Protein AF-A0A4Y7PGU4-F1 (afdb_monomer_lite)

Secondary structure (DSSP, 8-state):
--TTHHHHHHHHHHS---HHHHHHHHHHHTSSS-THHHHHHTTTTS--TT----SHHHHHHHHHHHHHHHHHHHHHHHHHHHTTPPPSS-TT-HHHHTGGGGGGS-TTS-HHHHHHHHHHHHHHHHHHHHHHHHHH--S-HHHHHHHHHHHHHHHHHHHHHHHHHHHHHT-

Organism: NCBI:txid50990

Foldseek 3Di:
DPPPVVVLVVCQVVPDQDLVNLVVVLVCVVPPDDSPCRLVVVPLLDQPPDDDDPDPVSVLRNLSSLLSVLSVQLSQLVVCLVVLHQRPDDLVRPSLVPLCCVQVVDPSRPQLPSLVSNLSSVLSSLSNVLSVVVVVDPDDPVVNVVSVVVSVVVNVVSVVVSVVVSVVSVD

pLDDT: mean 76.93, std 16.83, range [35.97, 96.19]

Radius of gyration: 18.15 Å; chains: 1; bounding box: 42×46×50 Å

Sequence (171 aa):
MGWSGPAAGMALINGPKNVEVVAAFVLLSLYPAPMRRVATDIDLNRATANTKPRTGQQIRENLNRTRVWINCFNLDRSTSSWHGKASTLNNADPVANTSGTWYNSSPHNVGNLDIQLVAYNAELRLMNYFSTTIRSCPNKKADIDQLATEADEKLAALGEEWKAEFQIEQI

Structure (mmCIF, N/CA/C/O backbone):
data_AF-A0A4Y7PGU4-F1
#
_entry.id   AF-A0A4Y7PGU4-F1
#
loop_
_atom_site.group_PDB
_atom_site.id
_atom_site.type_symbol
_atom_site.label_atom_id
_atom_site.label_alt_id
_atom_site.label_comp_id
_atom_site.label_asym_id
_atom_site.label_entity_id
_atom_site.label_seq_id
_atom_site.pdbx_PDB_ins_code
_atom_site.Cartn_x
_atom_site.Cartn_y
_atom_site.Cartn_z
_atom_site.occupancy
_atom_site.B_iso_or_equiv
_atom_site.auth_seq_id
_atom_site.auth_comp_id
_atom_site.auth_asym_id
_atom_site.auth_atom_id
_atom_site.pdbx_PDB_model_num
ATOM 1 N N . MET A 1 1 ? -17.021 30.085 -8.900 1.00 37.38 1 MET A N 1
ATOM 2 C CA . MET A 1 1 ? -15.602 29.835 -8.548 1.00 37.38 1 MET A CA 1
ATOM 3 C C . M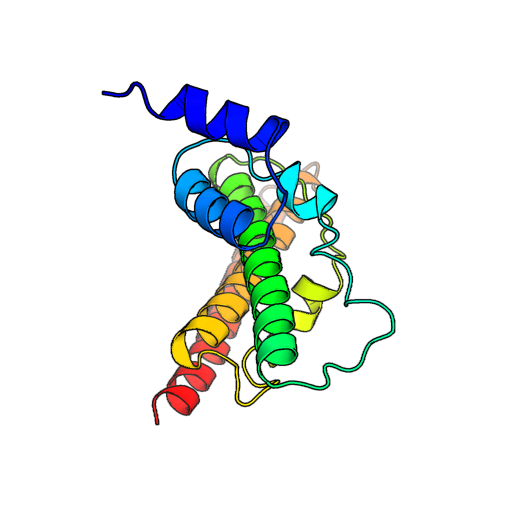ET A 1 1 ? -15.076 31.090 -7.861 1.00 37.38 1 MET A C 1
ATOM 5 O O . MET A 1 1 ? -15.209 32.143 -8.451 1.00 37.38 1 MET A O 1
ATOM 9 N N . GLY A 1 2 ? -14.561 31.137 -6.636 1.00 42.47 2 GLY A N 1
ATOM 10 C CA . GLY A 1 2 ? -14.231 30.120 -5.640 1.00 42.47 2 GLY A CA 1
ATOM 11 C C . GLY A 1 2 ? -13.445 30.819 -4.520 1.00 42.47 2 GLY A C 1
ATOM 12 O O . GLY A 1 2 ? -12.226 30.746 -4.490 1.00 42.47 2 GLY A O 1
ATOM 13 N N . TRP A 1 3 ? -14.135 31.545 -3.632 1.00 36.75 3 TRP A N 1
ATOM 14 C CA . TRP A 1 3 ? -13.528 32.261 -2.49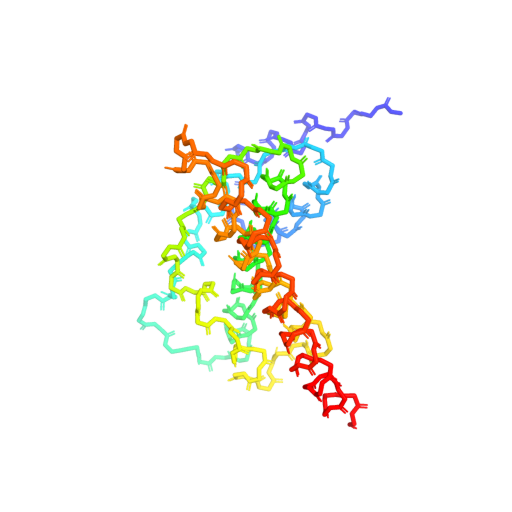1 1.00 36.75 3 TRP A CA 1
ATOM 15 C C . TRP A 1 3 ? -13.211 31.340 -1.292 1.00 36.75 3 TRP A C 1
ATOM 17 O O . TRP A 1 3 ? -12.833 31.812 -0.225 1.00 36.75 3 TRP A O 1
ATOM 27 N N . SER A 1 4 ? -13.355 30.020 -1.445 1.00 44.78 4 SER A N 1
ATOM 28 C CA . SER A 1 4 ? -13.161 29.031 -0.374 1.00 44.78 4 SER A CA 1
ATOM 29 C C . SER A 1 4 ? -11.749 28.434 -0.304 1.00 44.78 4 SER A C 1
ATOM 31 O O . SER A 1 4 ? -11.385 27.873 0.726 1.00 44.78 4 SER A O 1
ATOM 33 N N . GLY A 1 5 ? -10.930 28.574 -1.353 1.00 54.09 5 GLY A N 1
ATOM 34 C CA . GLY A 1 5 ? -9.564 28.030 -1.388 1.00 54.09 5 GLY A CA 1
ATOM 35 C C . GLY A 1 5 ? -8.597 28.680 -0.381 1.00 54.09 5 GLY A C 1
ATOM 36 O O . GLY A 1 5 ? -7.948 27.962 0.381 1.00 54.09 5 GLY A O 1
ATOM 37 N N . PRO A 1 6 ? -8.518 30.025 -0.305 1.00 52.69 6 PRO A N 1
ATOM 38 C CA . PRO A 1 6 ? -7.570 30.697 0.588 1.00 52.69 6 PRO A CA 1
ATOM 39 C C . PRO A 1 6 ? -7.933 30.563 2.074 1.00 52.69 6 PRO A C 1
ATOM 41 O O . PRO A 1 6 ? -7.049 30.451 2.920 1.00 52.69 6 PRO A O 1
ATOM 44 N N . ALA A 1 7 ? -9.231 30.540 2.396 1.00 51.75 7 ALA A N 1
ATOM 45 C CA . ALA A 1 7 ? -9.718 30.456 3.772 1.00 51.75 7 ALA A CA 1
ATOM 46 C C . ALA A 1 7 ? -9.445 29.080 4.402 1.00 51.75 7 ALA A C 1
ATOM 48 O O . ALA A 1 7 ? -8.980 29.009 5.539 1.00 51.75 7 ALA A O 1
ATOM 49 N N . ALA A 1 8 ? -9.654 27.996 3.646 1.00 52.00 8 ALA A N 1
ATOM 50 C CA . ALA A 1 8 ? -9.326 26.644 4.094 1.00 52.00 8 ALA A CA 1
ATOM 51 C C . ALA A 1 8 ? -7.808 26.458 4.279 1.00 52.00 8 ALA A C 1
ATOM 53 O O . ALA A 1 8 ? -7.377 25.884 5.277 1.00 52.00 8 ALA A O 1
ATOM 54 N N . GLY A 1 9 ? -6.991 27.012 3.373 1.00 53.75 9 GLY A N 1
ATOM 55 C CA . GLY A 1 9 ? -5.528 26.995 3.494 1.00 53.75 9 GLY A CA 1
ATOM 56 C C . GLY A 1 9 ? -5.003 27.768 4.711 1.00 53.75 9 GLY A C 1
ATOM 57 O O . GLY A 1 9 ? -4.099 27.295 5.396 1.00 53.75 9 GLY A O 1
ATOM 58 N N . MET A 1 10 ? -5.599 28.922 5.033 1.00 53.78 10 MET A N 1
ATOM 59 C CA . MET A 1 10 ? -5.236 29.722 6.214 1.00 53.78 10 MET A CA 1
ATOM 60 C C . MET A 1 10 ? -5.697 29.093 7.536 1.00 53.78 10 MET A C 1
ATOM 62 O O . MET A 1 10 ? -4.954 29.127 8.519 1.00 53.78 10 MET A O 1
ATOM 66 N N . ALA A 1 11 ? -6.877 28.465 7.563 1.00 53.75 11 ALA A N 1
ATOM 67 C CA . ALA A 1 11 ? -7.347 27.696 8.718 1.00 53.75 11 ALA A CA 1
ATOM 68 C C . ALA A 1 11 ? -6.440 26.489 9.026 1.00 53.75 11 ALA A C 1
ATOM 70 O O . ALA A 1 11 ? -6.364 26.051 10.165 1.00 53.75 11 ALA A O 1
ATOM 71 N N . LEU A 1 12 ? -5.704 25.983 8.036 1.00 52.34 12 LEU A N 1
ATOM 72 C CA . LEU A 1 12 ? -4.744 24.885 8.182 1.00 52.34 12 LEU A CA 1
ATOM 73 C C . LEU A 1 12 ? -3.394 25.308 8.768 1.00 52.34 12 LEU A C 1
ATOM 75 O O . LEU A 1 12 ? -2.739 24.514 9.440 1.00 52.34 12 LEU A O 1
ATOM 79 N N . ILE A 1 13 ? -2.967 26.547 8.512 1.00 57.25 13 ILE A N 1
ATOM 80 C CA . ILE A 1 13 ? -1.728 27.093 9.083 1.00 57.25 13 ILE A CA 1
ATOM 81 C C . ILE A 1 13 ? -1.954 27.504 10.545 1.00 57.25 13 ILE A C 1
ATOM 83 O O . ILE A 1 13 ? -1.054 27.338 11.365 1.00 57.25 13 ILE A O 1
ATOM 87 N N . ASN A 1 14 ? -3.157 27.991 10.871 1.00 58.28 14 ASN A N 1
ATOM 88 C CA . ASN A 1 14 ? -3.444 28.638 12.154 1.00 58.28 14 ASN A CA 1
ATOM 89 C C . ASN A 1 14 ? -4.484 27.914 13.032 1.00 58.28 14 ASN A C 1
ATOM 91 O O . ASN A 1 14 ? -4.735 28.355 14.151 1.00 58.28 14 ASN A O 1
ATOM 95 N N . GLY A 1 15 ? -5.121 26.847 12.544 1.00 62.81 15 GLY A N 1
ATOM 96 C CA . GLY A 1 15 ? -6.194 26.133 13.243 1.00 62.81 15 GLY A CA 1
ATOM 97 C C . GLY A 1 15 ? -5.745 24.855 13.966 1.00 62.81 15 GLY A C 1
ATOM 98 O O . GLY A 1 15 ? -4.619 24.387 13.785 1.00 62.81 15 GLY A O 1
ATOM 99 N N . PRO A 1 16 ? -6.625 24.273 14.802 1.00 57.03 16 PRO A N 1
ATOM 100 C CA . PRO A 1 16 ? -6.335 23.049 15.542 1.00 57.03 16 PRO A CA 1
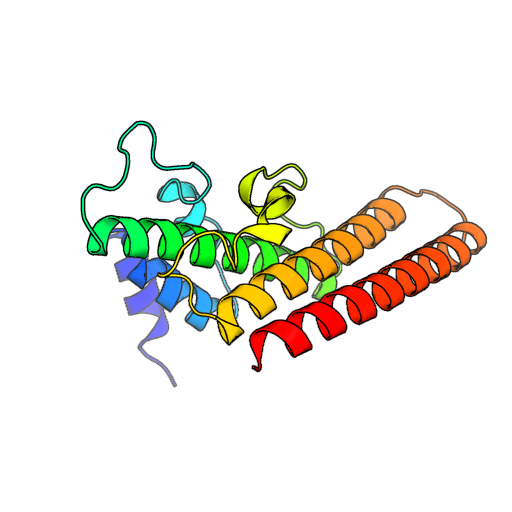ATOM 101 C C . PRO A 1 16 ? -6.120 21.860 14.593 1.00 57.03 16 PRO A C 1
ATOM 103 O O . PRO A 1 16 ? -6.942 21.574 13.720 1.00 57.03 16 PRO A O 1
ATOM 106 N N . LYS A 1 17 ? -4.988 21.168 14.760 1.00 62.09 17 LYS A N 1
ATOM 107 C CA . LYS A 1 17 ? -4.574 20.041 13.917 1.00 62.09 17 LYS A CA 1
ATOM 108 C C . LYS A 1 17 ? -5.267 18.752 14.378 1.00 62.09 17 LYS A C 1
ATOM 110 O O . LYS A 1 17 ? -4.770 18.080 15.276 1.00 62.09 17 LYS A O 1
ATOM 115 N N . ASN A 1 18 ? -6.389 18.401 13.747 1.00 70.50 18 ASN A N 1
ATOM 116 C CA . ASN A 1 18 ? -7.182 17.211 14.089 1.00 70.50 18 ASN A CA 1
ATOM 117 C C . ASN A 1 18 ? -7.270 16.214 12.919 1.00 70.50 18 ASN A C 1
ATOM 119 O O . ASN A 1 18 ? -6.997 16.559 11.766 1.00 70.50 18 ASN A O 1
ATOM 123 N N . VAL A 1 19 ? -7.678 14.972 13.204 1.00 69.06 19 VAL A N 1
ATOM 124 C CA . VAL A 1 19 ? -7.793 13.885 12.209 1.00 69.06 19 VAL A CA 1
ATOM 125 C C . VAL A 1 19 ? -8.802 14.241 11.114 1.00 69.06 19 VAL A C 1
ATOM 127 O O . VAL A 1 19 ? -8.571 13.967 9.939 1.00 69.06 19 VAL A O 1
ATOM 130 N N . GLU A 1 20 ? -9.879 14.929 11.479 1.00 71.56 20 GLU A N 1
ATOM 131 C CA . GLU A 1 20 ? -10.930 15.407 10.582 1.00 71.56 20 GLU A CA 1
ATOM 132 C C . GLU A 1 20 ? -10.398 16.440 9.586 1.00 71.56 20 GLU A C 1
ATOM 134 O O . GLU A 1 20 ? -10.804 16.440 8.426 1.00 71.56 20 GLU A O 1
ATOM 139 N N . VAL A 1 21 ? -9.443 17.281 10.006 1.00 66.25 21 VAL A N 1
ATOM 140 C CA . VAL A 1 21 ? -8.777 18.245 9.117 1.00 66.25 21 VAL A CA 1
ATOM 141 C C . VAL A 1 21 ? -7.945 17.501 8.080 1.00 66.25 21 VAL A C 1
ATOM 143 O O . VAL A 1 21 ? -7.969 17.869 6.911 1.00 66.25 21 VAL A O 1
ATOM 146 N N . VAL A 1 22 ? -7.264 16.419 8.469 1.00 64.00 22 VAL A N 1
ATOM 147 C CA . VAL A 1 22 ? -6.496 15.593 7.526 1.00 64.00 22 VAL A CA 1
ATOM 148 C C . VAL A 1 22 ? -7.416 14.807 6.599 1.00 64.00 22 VAL A C 1
ATOM 150 O O . VAL A 1 22 ? -7.148 14.760 5.407 1.00 64.00 22 VAL A O 1
ATOM 153 N N . ALA A 1 23 ? -8.523 14.249 7.090 1.00 66.50 23 ALA A N 1
ATOM 154 C CA . ALA A 1 23 ? -9.503 13.558 6.251 1.00 66.50 23 ALA A CA 1
ATOM 155 C C . ALA A 1 23 ? -10.157 14.507 5.229 1.00 66.50 23 ALA A C 1
ATOM 157 O O . ALA A 1 23 ? -10.212 14.196 4.039 1.00 66.50 23 ALA A O 1
ATOM 158 N N . ALA A 1 24 ? -10.574 15.703 5.664 1.00 66.25 24 ALA A N 1
ATOM 159 C CA . ALA A 1 24 ? -11.066 16.756 4.775 1.00 66.25 24 ALA A CA 1
ATOM 160 C C . ALA A 1 24 ? -9.994 17.194 3.767 1.00 66.25 24 ALA A C 1
ATOM 162 O O . ALA A 1 24 ? -10.299 17.480 2.612 1.00 66.25 24 ALA A O 1
ATOM 163 N N . PHE A 1 25 ? -8.729 17.195 4.183 1.00 63.03 25 PHE A N 1
ATOM 164 C CA . PHE A 1 25 ? -7.602 17.497 3.319 1.00 63.03 25 PHE A CA 1
ATOM 165 C C . PHE A 1 25 ? -7.300 16.378 2.314 1.00 63.03 25 PHE A C 1
ATOM 167 O O . PHE A 1 25 ? -6.987 16.678 1.170 1.00 63.03 25 PHE A O 1
ATOM 174 N N . VAL A 1 26 ? -7.426 15.103 2.690 1.00 62.25 26 VAL A N 1
ATOM 175 C CA . VAL A 1 26 ? -7.316 13.962 1.767 1.00 62.25 26 VAL A CA 1
ATOM 176 C C . VAL A 1 26 ? -8.387 14.079 0.681 1.00 62.25 26 VAL A C 1
ATOM 178 O O . VAL A 1 26 ? -8.063 14.010 -0.505 1.00 62.25 26 VAL A O 1
ATOM 181 N N . LEU A 1 27 ? -9.630 14.383 1.071 1.00 61.06 27 LEU A N 1
ATOM 182 C CA . LEU A 1 27 ? -10.724 14.672 0.138 1.00 61.06 27 LEU A CA 1
ATOM 183 C C . LEU A 1 27 ? -10.422 15.883 -0.756 1.00 61.06 27 LEU A C 1
ATOM 185 O O . LEU A 1 27 ? -10.695 15.843 -1.953 1.00 61.06 27 LEU A O 1
ATOM 189 N N . LEU A 1 28 ? -9.826 16.942 -0.200 1.00 53.22 28 LEU A N 1
ATOM 190 C CA . LEU A 1 28 ? -9.408 18.113 -0.970 1.00 53.22 28 LEU A CA 1
ATOM 191 C C . LEU A 1 28 ? -8.234 17.796 -1.900 1.00 53.22 28 LEU A C 1
ATOM 193 O O . LEU A 1 28 ? -8.185 18.367 -2.973 1.00 53.22 28 LEU A O 1
ATOM 197 N N . SER A 1 29 ? -7.334 16.883 -1.524 1.00 51.31 29 SER A N 1
ATOM 198 C CA . SER A 1 29 ? -6.125 16.508 -2.269 1.00 51.31 29 SER A CA 1
ATOM 199 C C . SER A 1 29 ? -6.368 15.572 -3.458 1.00 51.31 29 SER A C 1
ATOM 201 O O . SER A 1 29 ? -5.476 15.401 -4.289 1.00 51.31 29 SER A O 1
ATOM 203 N N . LEU A 1 30 ? -7.592 15.043 -3.591 1.00 53.97 30 LEU A N 1
ATOM 204 C CA . LEU A 1 30 ? -8.124 14.578 -4.879 1.00 53.97 30 LEU A CA 1
ATOM 205 C C . LEU A 1 30 ? -8.200 15.738 -5.903 1.00 53.97 30 LEU A C 1
ATOM 207 O O . LEU A 1 30 ? -8.258 15.494 -7.105 1.00 53.97 30 LEU A O 1
ATOM 211 N N . TYR A 1 31 ? -8.122 16.991 -5.430 1.00 38.75 31 TYR A N 1
ATOM 212 C CA . TYR A 1 31 ? -7.815 18.209 -6.183 1.00 38.75 31 TYR A CA 1
ATOM 213 C C . TYR A 1 31 ? -6.423 18.754 -5.754 1.00 38.75 31 TYR A C 1
ATOM 215 O O . TYR A 1 31 ? -6.014 18.625 -4.605 1.00 38.75 31 TYR A O 1
ATOM 223 N N . PRO A 1 32 ? -5.599 19.314 -6.650 1.00 35.97 32 PRO A N 1
ATOM 224 C CA . PRO A 1 32 ? -4.146 19.356 -6.439 1.00 35.97 32 PRO A CA 1
ATOM 225 C C . PRO A 1 32 ? -3.652 20.279 -5.289 1.00 35.97 32 PRO A C 1
ATOM 227 O O . PRO A 1 32 ? -3.943 21.472 -5.285 1.00 35.97 32 PRO A O 1
ATOM 230 N N . ALA A 1 33 ? -2.770 19.707 -4.434 1.00 51.75 33 ALA A N 1
ATOM 231 C CA . ALA A 1 33 ? -1.840 20.269 -3.410 1.00 51.75 33 ALA A CA 1
ATOM 232 C C . ALA A 1 33 ? -2.348 20.550 -1.966 1.00 51.75 33 ALA A C 1
ATOM 234 O O . ALA A 1 33 ? -3.482 20.981 -1.796 1.00 51.75 33 ALA A O 1
ATOM 235 N N . PRO A 1 34 ? -1.486 20.503 -0.905 1.00 49.31 34 PRO A N 1
ATOM 236 C CA . PRO A 1 34 ? -0.378 19.597 -0.538 1.00 49.31 34 PRO A CA 1
ATOM 237 C C . PRO A 1 34 ? -0.577 18.851 0.834 1.00 49.31 34 PRO A C 1
ATOM 239 O O . PRO A 1 34 ? -0.478 19.466 1.894 1.00 49.31 34 PRO A O 1
ATOM 242 N N . MET A 1 35 ? -0.734 17.510 0.863 1.00 52.84 35 MET A N 1
ATOM 243 C CA . MET A 1 35 ? -0.914 16.693 2.110 1.00 52.84 35 MET A CA 1
ATOM 244 C C . MET A 1 35 ? 0.302 16.649 3.034 1.00 52.84 35 MET A C 1
ATOM 246 O O . MET A 1 35 ? 0.195 16.302 4.211 1.00 52.84 35 MET A O 1
ATOM 250 N N . ARG A 1 36 ? 1.480 16.942 2.481 1.00 53.16 36 ARG A N 1
ATOM 251 C CA . ARG A 1 36 ? 2.770 16.510 3.023 1.00 53.16 36 ARG A CA 1
ATOM 252 C C . ARG A 1 36 ? 3.028 16.960 4.458 1.00 53.16 36 ARG A C 1
ATOM 254 O O . ARG A 1 36 ? 3.589 16.201 5.230 1.00 53.16 36 ARG A O 1
ATOM 261 N N . ARG A 1 37 ? 2.662 18.198 4.799 1.00 52.41 37 ARG A N 1
ATOM 262 C CA . ARG A 1 37 ? 3.003 18.789 6.104 1.00 52.41 37 ARG A CA 1
ATOM 263 C C . ARG A 1 37 ? 2.078 18.311 7.210 1.00 52.41 37 ARG A C 1
ATOM 265 O O . ARG A 1 37 ? 2.528 18.120 8.325 1.00 52.41 37 ARG A O 1
ATOM 272 N N . VAL A 1 38 ? 0.803 18.094 6.906 1.00 53.62 38 VAL A N 1
ATOM 273 C CA . VAL A 1 38 ? -0.196 17.871 7.951 1.00 53.62 38 VAL A CA 1
ATOM 274 C C . VAL A 1 38 ? -0.033 16.483 8.555 1.00 53.62 38 VAL A C 1
ATOM 276 O O . VAL A 1 38 ? 0.030 16.375 9.769 1.00 53.62 38 VAL A O 1
ATOM 279 N N . ALA A 1 39 ? 0.123 15.438 7.733 1.00 54.34 39 ALA A N 1
ATOM 280 C CA . ALA A 1 39 ? 0.176 14.057 8.217 1.00 54.34 39 ALA A CA 1
ATOM 281 C C . ALA A 1 39 ? 1.417 13.742 9.074 1.00 54.34 39 ALA A C 1
ATOM 283 O O . ALA A 1 39 ? 1.306 13.036 10.077 1.00 54.34 39 ALA A O 1
ATOM 284 N N . THR A 1 40 ? 2.584 14.287 8.712 1.00 54.88 40 THR A N 1
ATOM 285 C CA . THR A 1 40 ? 3.810 14.161 9.517 1.00 54.88 40 THR A CA 1
ATOM 286 C C . THR A 1 40 ? 3.786 15.049 10.757 1.00 54.88 40 THR A C 1
ATOM 288 O O . THR A 1 40 ? 4.316 14.647 11.783 1.00 54.88 40 THR A O 1
ATOM 291 N N . ASP A 1 41 ? 3.147 16.224 10.694 1.00 50.94 41 ASP A N 1
ATOM 292 C CA . ASP A 1 41 ? 3.047 17.151 11.832 1.00 50.94 41 ASP A CA 1
ATOM 293 C C . ASP A 1 41 ? 2.147 16.633 12.969 1.00 50.94 41 ASP A C 1
ATOM 295 O O . ASP A 1 41 ? 2.205 17.181 14.068 1.00 50.94 41 ASP A O 1
ATOM 299 N N . ILE A 1 42 ? 1.294 15.629 12.719 1.00 56.62 42 ILE A N 1
ATOM 300 C CA . ILE A 1 42 ? 0.394 15.040 13.729 1.00 56.62 42 ILE A CA 1
ATOM 301 C C . ILE A 1 42 ? 0.761 13.600 14.129 1.00 56.62 42 ILE A C 1
ATOM 303 O O . ILE A 1 42 ? -0.079 12.878 14.679 1.00 56.62 42 ILE A O 1
ATOM 307 N N . ASP A 1 43 ? 1.999 13.174 13.847 1.00 60.12 43 ASP A N 1
ATOM 308 C CA . ASP A 1 43 ? 2.543 11.852 14.205 1.00 60.12 43 ASP A CA 1
ATOM 309 C C . ASP A 1 43 ? 1.622 10.680 13.797 1.00 60.12 43 ASP A C 1
ATOM 311 O O . ASP A 1 43 ? 1.493 9.680 14.509 1.00 60.12 43 ASP A O 1
ATOM 315 N N . LEU A 1 44 ? 0.922 10.780 12.657 1.00 58.38 44 LEU A N 1
ATOM 316 C CA . LEU A 1 44 ? 0.065 9.685 12.165 1.00 58.38 44 LEU A CA 1
ATOM 317 C C . LEU A 1 44 ? 0.864 8.416 11.832 1.00 58.38 44 LEU A C 1
ATOM 319 O O . LEU A 1 44 ? 0.307 7.323 11.826 1.00 58.38 44 LEU A O 1
ATOM 323 N N . ASN A 1 45 ? 2.164 8.564 11.587 1.00 54.31 45 ASN A N 1
ATOM 324 C CA . ASN A 1 45 ? 3.106 7.486 11.297 1.00 54.31 45 ASN A CA 1
ATOM 325 C C . ASN A 1 45 ? 3.603 6.734 12.545 1.00 54.31 45 ASN A C 1
ATOM 327 O O . ASN A 1 45 ? 4.340 5.757 12.414 1.00 54.31 45 ASN A O 1
ATOM 331 N N . ARG A 1 46 ? 3.244 7.173 13.759 1.00 58.06 46 ARG A N 1
ATOM 332 C CA . ARG A 1 46 ? 3.572 6.469 15.004 1.00 58.06 46 ARG A CA 1
ATOM 333 C C . ARG A 1 46 ? 2.319 5.822 15.580 1.00 58.06 46 ARG A C 1
ATOM 335 O O . ARG A 1 46 ? 1.297 6.480 15.771 1.00 58.06 46 ARG A O 1
ATOM 342 N N . ALA A 1 47 ? 2.428 4.542 15.941 1.00 54.12 47 ALA A N 1
ATOM 343 C CA . ALA A 1 47 ? 1.493 3.943 16.887 1.00 54.12 47 ALA A CA 1
ATOM 344 C C . ALA A 1 47 ? 1.488 4.812 18.153 1.00 54.12 47 ALA A C 1
ATOM 346 O O . ALA A 1 47 ? 2.562 5.152 18.656 1.00 54.12 47 ALA A O 1
ATOM 347 N N . THR A 1 48 ? 0.308 5.209 18.641 1.00 54.62 48 THR A N 1
ATOM 348 C CA . THR A 1 48 ? 0.166 5.997 19.875 1.00 54.62 48 THR A CA 1
ATOM 349 C C . THR A 1 48 ? 0.964 5.327 20.983 1.00 54.62 48 THR A C 1
ATOM 351 O O . THR A 1 48 ? 0.610 4.243 21.452 1.00 54.62 48 THR A O 1
ATOM 354 N N . ALA A 1 49 ? 2.081 5.949 21.357 1.00 47.06 49 ALA A N 1
ATOM 355 C CA . ALA A 1 49 ? 2.982 5.406 22.349 1.00 47.06 49 ALA A CA 1
ATOM 356 C C . ALA A 1 49 ? 2.227 5.271 23.683 1.00 47.06 49 ALA A C 1
ATOM 358 O O . ALA A 1 49 ? 1.734 6.244 24.248 1.00 47.06 49 ALA A O 1
ATOM 359 N N . ASN A 1 50 ? 2.169 4.040 24.190 1.00 46.66 50 ASN A N 1
ATOM 360 C CA . ASN A 1 50 ? 1.947 3.701 25.599 1.00 46.66 50 ASN A CA 1
ATOM 361 C C . ASN A 1 50 ? 0.534 3.804 26.193 1.00 46.66 50 ASN A C 1
ATOM 363 O O . ASN A 1 50 ? 0.385 3.613 27.399 1.00 46.66 50 ASN A O 1
ATOM 367 N N . THR A 1 51 ? -0.525 3.994 25.407 1.00 53.88 51 THR A N 1
ATOM 368 C CA . THR A 1 51 ? -1.899 3.853 25.925 1.00 53.88 51 THR A CA 1
ATOM 369 C C . THR A 1 51 ? -2.658 2.785 25.154 1.00 53.88 51 THR A C 1
ATOM 371 O O . THR A 1 51 ? -3.111 3.008 24.036 1.00 53.88 51 THR A O 1
ATOM 374 N N . LYS A 1 52 ? -2.816 1.599 25.763 1.00 60.12 52 LYS A N 1
ATOM 375 C CA . LYS A 1 52 ? -3.813 0.632 25.285 1.00 60.12 52 LYS A CA 1
ATOM 376 C C . LYS A 1 52 ? -5.169 1.349 25.281 1.00 60.12 52 LYS A C 1
ATOM 378 O O . LYS A 1 52 ? -5.539 1.868 26.339 1.00 60.12 52 LYS A O 1
ATOM 383 N N . PRO A 1 53 ? -5.872 1.427 24.140 1.00 61.91 53 PRO A N 1
ATOM 384 C CA . PRO A 1 53 ? -7.153 2.111 24.075 1.00 61.91 53 PRO A CA 1
ATOM 385 C C . PRO A 1 53 ? -8.120 1.441 25.057 1.00 61.91 53 PRO A C 1
ATOM 387 O O . PRO A 1 53 ? -8.292 0.224 25.046 1.00 61.91 53 PRO A O 1
ATOM 390 N N . ARG A 1 54 ? -8.675 2.237 25.973 1.00 68.81 54 ARG A N 1
ATOM 391 C CA . ARG A 1 54 ? -9.523 1.778 27.084 1.00 68.81 54 ARG A CA 1
ATOM 392 C C . ARG A 1 54 ? -11.007 1.877 26.749 1.00 68.81 54 ARG A C 1
ATOM 394 O O . ARG A 1 54 ? -11.816 1.225 27.398 1.00 68.81 54 ARG A O 1
ATOM 401 N N . THR A 1 55 ? -11.365 2.685 25.752 1.00 81.19 55 THR A N 1
ATOM 402 C CA . THR A 1 55 ? -12.748 2.898 25.314 1.00 81.19 55 THR A CA 1
ATOM 403 C C . THR A 1 55 ? -12.922 2.571 23.834 1.00 81.19 55 THR A C 1
ATOM 405 O O . THR A 1 55 ? -11.993 2.719 23.038 1.00 81.19 55 THR A O 1
ATOM 408 N N . GLY A 1 56 ? -14.139 2.183 23.436 1.00 81.44 56 GLY A N 1
ATOM 409 C CA . GLY A 1 56 ? -14.465 1.942 22.024 1.00 81.44 56 GLY A CA 1
ATOM 410 C C . GLY A 1 56 ? -14.197 3.160 21.129 1.00 81.44 56 GLY A C 1
ATOM 411 O O . GLY A 1 56 ? -13.789 3.006 19.982 1.00 81.44 56 GLY A O 1
ATOM 412 N N . GLN A 1 57 ? -14.342 4.377 21.666 1.00 80.94 57 GLN A N 1
ATOM 413 C CA . GLN A 1 57 ? -14.003 5.614 20.960 1.00 80.94 57 GLN A CA 1
ATOM 414 C C . GLN A 1 57 ? -12.498 5.725 20.678 1.00 80.94 57 GLN A C 1
ATOM 416 O O . GLN A 1 57 ? -12.123 6.018 19.549 1.00 80.94 57 GLN A O 1
ATOM 421 N N . GLN A 1 58 ? -11.641 5.415 21.656 1.00 81.81 58 GLN A N 1
ATOM 422 C CA . GLN A 1 58 ? -10.184 5.421 21.470 1.00 81.81 58 GLN A CA 1
ATOM 423 C C . GLN A 1 58 ? -9.726 4.356 20.465 1.00 81.81 58 GLN A C 1
ATOM 425 O O . GLN A 1 58 ? -8.797 4.591 19.696 1.00 81.81 58 GLN A O 1
ATOM 430 N N . ILE A 1 59 ? -10.389 3.192 20.433 1.00 83.25 59 ILE A N 1
ATOM 431 C CA . ILE A 1 59 ? -10.103 2.165 19.419 1.00 83.25 59 ILE A CA 1
ATOM 432 C C . ILE A 1 59 ? -10.440 2.703 18.024 1.00 83.25 59 ILE A C 1
ATOM 434 O O . ILE A 1 59 ? -9.605 2.638 17.124 1.00 83.25 59 ILE A O 1
ATOM 438 N N . ARG A 1 60 ? -11.636 3.279 17.846 1.00 85.12 60 ARG A N 1
ATOM 439 C CA . ARG A 1 60 ? -12.059 3.868 16.564 1.00 85.12 60 ARG A CA 1
ATOM 440 C C . ARG A 1 60 ? -11.140 5.001 16.119 1.00 85.12 60 ARG A C 1
ATOM 442 O O . ARG A 1 60 ? -10.805 5.070 14.942 1.00 85.12 60 ARG A O 1
ATOM 449 N N . GLU A 1 61 ? -10.715 5.853 17.045 1.00 84.44 61 GLU A N 1
ATOM 450 C CA . GLU A 1 61 ? -9.776 6.940 16.771 1.00 84.44 61 GLU A CA 1
ATOM 451 C C . GLU A 1 61 ? -8.424 6.406 16.283 1.00 84.44 61 GLU A C 1
ATOM 453 O O . GLU A 1 61 ? -7.939 6.841 15.240 1.00 84.44 61 GLU A O 1
ATOM 458 N N . ASN A 1 62 ? -7.858 5.400 16.956 1.00 84.88 62 ASN A N 1
ATOM 459 C CA . ASN A 1 62 ? -6.610 4.767 16.525 1.00 84.88 62 ASN A CA 1
ATOM 460 C C . ASN A 1 62 ? -6.732 4.124 15.138 1.00 84.88 62 ASN A C 1
ATOM 462 O O . ASN A 1 62 ? -5.851 4.307 14.300 1.00 84.88 62 ASN A O 1
ATOM 466 N N . LEU A 1 63 ? -7.838 3.428 14.861 1.00 88.62 63 LEU A N 1
ATOM 467 C CA . LEU A 1 63 ? -8.090 2.871 13.531 1.00 88.62 63 LEU A CA 1
ATOM 468 C C . LEU A 1 63 ? -8.225 3.976 12.475 1.00 88.62 63 LEU A C 1
ATOM 470 O O . LEU A 1 63 ? -7.657 3.860 11.393 1.00 88.62 63 LEU A O 1
ATOM 474 N N . ASN A 1 64 ? -8.916 5.077 12.786 1.00 88.06 64 ASN A N 1
ATOM 475 C CA . ASN A 1 64 ? -9.034 6.225 11.883 1.00 88.06 64 ASN A CA 1
ATOM 476 C C . ASN A 1 64 ? -7.671 6.862 11.592 1.00 88.06 64 ASN A C 1
ATOM 478 O O . ASN A 1 64 ? -7.405 7.217 10.445 1.00 88.06 64 ASN A O 1
ATOM 482 N N . ARG A 1 65 ? -6.781 6.954 12.588 1.00 85.62 65 ARG A N 1
ATOM 483 C CA . ARG A 1 65 ? -5.400 7.413 12.379 1.00 85.62 65 ARG A CA 1
ATOM 484 C C . ARG A 1 65 ? -4.669 6.517 11.378 1.00 85.62 65 ARG A C 1
ATOM 486 O O . ARG A 1 65 ? -4.097 7.030 10.417 1.00 85.62 65 ARG A O 1
ATOM 493 N N . THR A 1 66 ? -4.747 5.196 11.543 1.00 88.56 66 THR A N 1
ATOM 494 C CA . THR A 1 66 ? -4.138 4.253 10.593 1.00 88.56 66 THR A CA 1
ATOM 495 C C . THR A 1 66 ? -4.749 4.369 9.194 1.00 88.56 66 THR A C 1
ATOM 497 O O . THR A 1 66 ? -3.996 4.441 8.224 1.00 88.56 66 THR A O 1
ATOM 500 N N . ARG A 1 67 ? -6.081 4.490 9.066 1.00 90.19 67 ARG A N 1
ATOM 501 C CA . ARG A 1 67 ? -6.743 4.718 7.763 1.00 90.19 67 ARG A CA 1
ATOM 502 C C . ARG A 1 67 ? -6.197 5.940 7.056 1.00 90.19 67 ARG A C 1
ATOM 504 O O . ARG A 1 67 ? -5.855 5.870 5.878 1.00 90.19 67 ARG A O 1
ATOM 511 N N . VAL A 1 68 ? -6.149 7.068 7.759 1.00 87.25 68 VAL A N 1
ATOM 512 C CA . VAL A 1 68 ? -5.684 8.331 7.185 1.00 87.25 68 VAL A CA 1
ATOM 513 C C . VAL A 1 68 ? -4.222 8.206 6.764 1.00 87.25 68 VAL A C 1
ATOM 515 O O . VAL A 1 68 ? -3.874 8.629 5.665 1.00 87.25 68 VAL A O 1
ATOM 518 N N . TRP A 1 69 ? -3.384 7.560 7.579 1.00 87.69 69 TRP A N 1
ATOM 519 C CA . TRP A 1 69 ? -1.986 7.322 7.230 1.00 87.69 69 TRP A CA 1
ATOM 520 C C . TRP A 1 69 ? -1.825 6.492 5.949 1.00 87.69 69 TRP A C 1
ATOM 522 O O . TRP A 1 69 ? -1.116 6.918 5.036 1.00 87.69 69 TRP A O 1
ATOM 532 N N . ILE A 1 70 ? -2.521 5.353 5.841 1.00 90.25 70 ILE A N 1
ATOM 533 C CA . ILE A 1 70 ? -2.462 4.498 4.644 1.00 90.25 70 ILE A CA 1
ATOM 534 C C . ILE A 1 70 ? -2.985 5.259 3.417 1.00 90.25 70 ILE A C 1
ATOM 536 O O . ILE A 1 70 ? -2.374 5.192 2.354 1.00 90.25 70 ILE A O 1
ATOM 540 N N . ASN A 1 71 ? -4.048 6.058 3.557 1.00 90.12 71 ASN A N 1
ATOM 541 C CA . ASN A 1 71 ? -4.542 6.909 2.469 1.00 90.12 71 ASN A CA 1
ATOM 542 C C . ASN A 1 71 ? -3.493 7.926 2.003 1.00 90.12 71 ASN A C 1
ATOM 544 O O . ASN A 1 71 ? -3.258 8.049 0.804 1.00 90.12 71 ASN A O 1
ATOM 548 N N . CYS A 1 72 ? -2.822 8.626 2.922 1.00 87.19 72 CYS A N 1
ATOM 549 C CA . CYS A 1 72 ? -1.741 9.546 2.564 1.00 87.19 72 CYS A CA 1
ATOM 550 C C . CYS A 1 72 ? -0.586 8.819 1.860 1.00 87.19 72 CYS A C 1
ATOM 552 O O . CYS A 1 72 ? -0.052 9.316 0.867 1.00 87.19 72 CYS A O 1
ATOM 554 N N . PHE A 1 73 ? -0.225 7.631 2.346 1.00 89.69 73 PHE A N 1
ATOM 555 C CA . PHE A 1 73 ? 0.812 6.792 1.753 1.00 89.69 73 PHE A CA 1
ATOM 556 C C . PHE A 1 73 ? 0.463 6.332 0.331 1.00 89.69 73 PHE A C 1
ATOM 558 O O . PHE A 1 73 ? 1.322 6.357 -0.558 1.00 89.69 73 PHE A O 1
ATOM 565 N N . ASN A 1 74 ? -0.795 5.949 0.113 1.00 92.50 74 ASN A N 1
ATOM 566 C CA . ASN A 1 74 ? -1.327 5.548 -1.186 1.00 92.50 74 ASN A CA 1
ATOM 567 C C . ASN A 1 74 ? -1.408 6.741 -2.142 1.00 92.50 74 ASN A C 1
ATOM 569 O O . ASN A 1 74 ? -1.053 6.644 -3.319 1.00 92.50 74 ASN A O 1
ATOM 573 N N . LEU A 1 75 ? -1.833 7.900 -1.646 1.00 89.44 75 LEU A N 1
ATOM 574 C CA . LEU A 1 75 ? -1.978 9.087 -2.474 1.00 89.44 75 LEU A CA 1
ATOM 575 C C . LEU A 1 75 ? -0.624 9.647 -2.928 1.00 89.44 75 LEU A C 1
ATOM 577 O O . LEU A 1 75 ? -0.490 10.039 -4.085 1.00 89.44 75 LEU A O 1
ATOM 581 N N . ASP A 1 76 ? 0.407 9.604 -2.079 1.00 87.88 76 ASP A N 1
ATOM 582 C CA . ASP A 1 76 ? 1.784 9.928 -2.481 1.00 87.88 76 ASP A CA 1
ATOM 583 C C . ASP A 1 76 ? 2.261 9.031 -3.637 1.00 87.88 76 ASP A C 1
ATOM 585 O O . ASP A 1 76 ? 2.759 9.541 -4.637 1.00 87.88 76 ASP A O 1
ATOM 589 N N . ARG A 1 77 ? 2.035 7.712 -3.550 1.00 90.75 77 ARG A N 1
ATOM 590 C CA . ARG A 1 77 ? 2.481 6.731 -4.562 1.00 90.75 77 ARG A CA 1
ATOM 591 C C . ARG A 1 77 ? 1.707 6.776 -5.865 1.00 90.75 77 ARG A C 1
ATOM 593 O O . ARG A 1 77 ? 2.301 6.681 -6.936 1.00 90.75 77 ARG A O 1
ATOM 600 N N . SER A 1 78 ? 0.392 6.909 -5.793 1.00 89.81 78 SER A N 1
ATOM 601 C CA . SER A 1 78 ? -0.439 7.040 -6.992 1.00 89.81 78 SER A CA 1
ATOM 602 C C . SER A 1 78 ? -0.122 8.341 -7.728 1.00 89.81 78 SER A C 1
ATOM 604 O O . SER A 1 78 ? 0.103 8.329 -8.937 1.00 89.81 78 SER A O 1
ATOM 606 N N . THR A 1 79 ? 0.024 9.448 -6.994 1.00 86.88 79 THR A N 1
ATOM 607 C CA . THR A 1 79 ? 0.413 10.742 -7.569 1.00 86.88 79 THR A CA 1
ATOM 608 C C . THR A 1 79 ? 1.827 10.702 -8.143 1.00 86.88 79 THR A C 1
ATOM 610 O O . THR A 1 79 ? 2.058 11.235 -9.229 1.00 86.88 79 THR A O 1
ATOM 613 N N . SER A 1 80 ? 2.785 10.089 -7.442 1.00 85.50 80 SER A N 1
ATOM 614 C CA . SER A 1 80 ? 4.171 9.988 -7.908 1.00 85.50 80 SER A CA 1
ATOM 615 C C . SER A 1 80 ? 4.271 9.127 -9.169 1.00 85.50 80 SER A C 1
ATOM 617 O O . SER A 1 80 ? 4.921 9.538 -10.131 1.00 85.50 80 SER A O 1
ATOM 619 N N . SER A 1 81 ? 3.548 8.004 -9.212 1.00 86.25 81 SER A N 1
ATOM 620 C CA . SER A 1 81 ? 3.458 7.125 -10.382 1.00 86.25 81 SER A CA 1
ATOM 621 C C . SER A 1 81 ? 2.826 7.849 -11.569 1.00 86.25 81 SER A C 1
ATOM 623 O O . SER A 1 81 ? 3.414 7.866 -12.648 1.00 86.25 81 SER A O 1
ATOM 625 N N . TRP A 1 82 ? 1.699 8.541 -11.360 1.00 83.44 82 TRP A N 1
ATOM 626 C CA . TRP A 1 82 ? 1.015 9.296 -12.416 1.00 83.44 82 TRP A CA 1
ATOM 627 C C . TRP A 1 82 ? 1.890 10.401 -13.023 1.00 83.44 82 TRP A C 1
ATOM 629 O O . TRP A 1 82 ? 1.940 10.562 -14.239 1.00 83.44 82 TRP A O 1
ATOM 639 N N . HIS A 1 83 ? 2.634 11.135 -12.194 1.00 85.06 83 HIS A N 1
ATOM 640 C CA . HIS A 1 83 ? 3.528 12.197 -12.666 1.00 85.06 83 HIS A CA 1
ATOM 641 C C . HIS A 1 83 ? 4.914 11.699 -13.100 1.00 85.06 83 HIS A C 1
ATOM 643 O O . HIS A 1 83 ? 5.771 12.517 -13.441 1.00 85.06 83 HIS A O 1
ATOM 649 N N . GLY A 1 84 ? 5.196 10.396 -13.008 1.00 83.44 84 GLY A N 1
ATOM 650 C CA . GLY A 1 84 ? 6.529 9.851 -13.260 1.00 83.44 84 GLY A CA 1
ATOM 651 C C . GLY A 1 84 ? 7.603 10.334 -12.273 1.00 83.44 84 GLY A C 1
ATOM 652 O O . GLY A 1 84 ? 8.796 10.186 -12.546 1.00 83.44 84 GLY A O 1
ATOM 653 N N . LYS A 1 85 ? 7.223 10.849 -11.097 1.00 85.94 85 LYS A N 1
ATOM 654 C CA . LYS A 1 85 ? 8.132 11.340 -10.044 1.00 85.94 85 LYS A CA 1
ATOM 655 C C . LYS A 1 85 ? 8.395 10.283 -8.969 1.00 85.94 85 LYS A C 1
ATOM 657 O O . LYS A 1 85 ? 7.646 9.321 -8.825 1.00 85.94 85 LYS A O 1
ATOM 662 N N . ALA A 1 86 ? 9.476 10.448 -8.211 1.00 86.06 86 ALA A N 1
ATOM 663 C CA . ALA A 1 86 ? 9.720 9.619 -7.033 1.00 86.06 86 ALA A CA 1
ATOM 664 C C . ALA A 1 86 ? 8.699 9.939 -5.927 1.00 86.06 86 ALA A C 1
ATOM 666 O O . ALA A 1 86 ? 8.345 11.103 -5.729 1.00 86.06 86 ALA A O 1
ATOM 667 N N . SER A 1 87 ? 8.243 8.904 -5.219 1.00 87.12 87 SER A N 1
ATOM 668 C CA . SER A 1 87 ? 7.414 9.040 -4.015 1.00 87.12 87 SER A CA 1
ATOM 669 C C . SER A 1 87 ? 8.168 9.812 -2.935 1.00 87.12 87 SER A C 1
ATOM 671 O O . SER A 1 87 ? 9.386 9.672 -2.804 1.00 87.12 87 SER A O 1
ATOM 673 N N . THR A 1 88 ? 7.458 10.647 -2.180 1.00 86.31 88 THR A N 1
ATOM 674 C CA . THR A 1 88 ? 8.073 11.490 -1.147 1.00 86.31 88 THR A CA 1
ATOM 675 C C . THR A 1 88 ? 8.113 10.813 0.218 1.00 86.31 88 THR A C 1
ATOM 677 O O . THR A 1 88 ? 8.981 11.132 1.032 1.00 86.31 88 THR A O 1
ATOM 680 N N . LEU A 1 89 ? 7.205 9.870 0.475 1.00 85.44 89 LEU A N 1
ATOM 681 C CA . LEU A 1 89 ? 7.156 9.108 1.717 1.00 85.44 89 LEU A CA 1
ATOM 682 C C . LEU A 1 89 ? 8.100 7.904 1.668 1.00 85.44 89 LEU A C 1
ATOM 684 O O . LEU A 1 89 ? 8.266 7.252 0.637 1.00 85.44 89 LEU A O 1
ATOM 688 N N . ASN A 1 90 ? 8.687 7.575 2.822 1.00 85.25 90 ASN A N 1
ATOM 689 C CA . ASN A 1 90 ? 9.636 6.472 2.949 1.00 85.25 90 ASN A CA 1
ATOM 690 C C . ASN A 1 90 ? 9.008 5.133 2.512 1.00 85.25 90 ASN A C 1
ATOM 692 O O . ASN A 1 90 ? 7.897 4.794 2.915 1.00 85.25 90 ASN A O 1
ATOM 696 N N . ASN A 1 91 ? 9.733 4.352 1.710 1.00 83.25 91 ASN A N 1
ATOM 697 C CA . ASN A 1 91 ? 9.324 3.006 1.293 1.00 83.25 91 ASN A CA 1
ATOM 698 C C . ASN A 1 91 ? 9.364 1.984 2.433 1.00 83.25 91 ASN A C 1
ATOM 700 O O . ASN A 1 91 ? 8.649 0.988 2.386 1.00 83.25 91 ASN A O 1
ATOM 704 N N . ALA A 1 92 ? 10.173 2.227 3.461 1.00 85.56 92 ALA A N 1
ATOM 705 C CA . ALA A 1 92 ? 10.295 1.367 4.631 1.00 85.56 92 ALA A CA 1
ATOM 706 C C . ALA A 1 92 ? 9.297 1.726 5.750 1.00 85.56 92 ALA A C 1
ATOM 708 O O . ALA A 1 92 ? 9.525 1.356 6.899 1.00 85.56 92 ALA A O 1
ATOM 709 N N . ASP A 1 93 ? 8.215 2.458 5.451 1.00 88.25 93 ASP A N 1
ATOM 710 C CA . ASP A 1 93 ? 7.223 2.814 6.469 1.00 88.25 93 ASP A CA 1
ATOM 711 C C . ASP A 1 93 ? 6.597 1.551 7.093 1.00 88.25 93 ASP A C 1
ATOM 713 O O . ASP A 1 93 ? 6.021 0.734 6.367 1.00 88.25 93 ASP A O 1
ATOM 717 N N . PRO A 1 94 ? 6.705 1.353 8.419 1.00 87.44 94 PRO A N 1
ATOM 718 C CA . PRO A 1 94 ? 6.283 0.108 9.047 1.00 87.44 94 PRO A CA 1
ATOM 719 C C . PRO A 1 94 ? 4.768 -0.071 9.015 1.00 87.44 94 PRO A C 1
ATOM 721 O O . PRO A 1 94 ? 4.307 -1.188 8.796 1.00 87.44 94 PRO A O 1
ATOM 724 N N . VAL A 1 95 ? 3.994 1.005 9.197 1.00 87.62 95 VAL A N 1
ATOM 725 C CA . VAL A 1 95 ? 2.526 0.940 9.222 1.00 87.62 95 VAL A CA 1
ATOM 726 C C . VAL A 1 95 ? 1.991 0.546 7.850 1.00 87.62 95 VAL A C 1
ATOM 728 O O . VAL A 1 95 ? 1.199 -0.384 7.752 1.00 87.62 95 VAL A O 1
ATOM 731 N N . ALA A 1 96 ? 2.459 1.191 6.782 1.00 88.44 96 ALA A N 1
ATOM 732 C CA . ALA A 1 96 ? 2.053 0.838 5.428 1.00 88.44 96 ALA A CA 1
ATOM 733 C C . ALA A 1 96 ? 2.530 -0.569 5.038 1.00 88.44 96 ALA A C 1
ATOM 735 O O . ALA A 1 96 ? 1.752 -1.360 4.507 1.00 88.44 96 ALA A O 1
ATOM 736 N N . ASN A 1 97 ? 3.779 -0.928 5.354 1.00 89.25 97 ASN A N 1
ATOM 737 C CA . ASN A 1 97 ? 4.339 -2.221 4.955 1.00 89.25 97 ASN A CA 1
ATOM 738 C C . ASN A 1 97 ? 3.706 -3.427 5.660 1.00 89.25 97 ASN A C 1
ATOM 740 O O . ASN A 1 97 ? 3.749 -4.526 5.108 1.00 89.25 97 ASN A O 1
ATOM 744 N N . THR A 1 98 ? 3.120 -3.225 6.841 1.00 88.00 98 THR A N 1
ATOM 745 C CA . THR A 1 98 ? 2.449 -4.273 7.631 1.00 88.00 98 THR A CA 1
ATOM 746 C C . THR A 1 98 ? 0.924 -4.166 7.593 1.00 88.00 98 THR A C 1
ATOM 748 O O . THR A 1 98 ? 0.237 -4.889 8.308 1.00 88.00 98 THR A O 1
ATOM 751 N N . SER A 1 99 ? 0.374 -3.301 6.734 1.00 89.81 99 SER A N 1
ATOM 752 C CA . SER A 1 99 ? -1.066 -3.028 6.693 1.00 89.81 99 SER A CA 1
ATOM 753 C C . SER A 1 99 ? -1.918 -4.159 6.105 1.00 89.81 99 SER A C 1
ATOM 755 O O . SER A 1 99 ? -3.132 -4.123 6.266 1.00 89.81 99 SER A O 1
ATOM 757 N N . GLY A 1 100 ? -1.324 -5.185 5.482 1.00 89.31 100 GLY A N 1
ATOM 758 C CA . GLY A 1 100 ? -2.063 -6.238 4.766 1.00 89.31 100 GLY A CA 1
ATOM 759 C C . GLY A 1 100 ? -3.105 -6.980 5.612 1.00 89.31 100 GLY A C 1
ATOM 760 O O . GLY A 1 100 ? -4.153 -7.343 5.104 1.00 89.31 100 GLY A O 1
ATOM 761 N N . THR A 1 101 ? -2.873 -7.128 6.917 1.00 90.69 101 THR A N 1
ATOM 762 C CA . THR A 1 101 ? -3.820 -7.749 7.864 1.00 90.69 101 THR A CA 1
ATOM 763 C C . THR A 1 101 ? -4.484 -6.730 8.791 1.00 90.69 101 THR A C 1
ATOM 765 O O . THR A 1 101 ? -5.201 -7.078 9.720 1.00 90.69 101 THR A O 1
ATOM 768 N N . TRP A 1 102 ? -4.262 -5.432 8.581 1.00 92.88 102 TRP A N 1
ATOM 769 C CA . TRP A 1 102 ? -4.812 -4.406 9.466 1.00 92.88 102 TRP A CA 1
ATOM 770 C C . TRP A 1 102 ? -6.343 -4.291 9.350 1.00 92.88 102 TRP A C 1
ATOM 772 O O . TRP A 1 102 ? -7.009 -3.972 10.340 1.00 92.88 102 TRP A O 1
ATOM 782 N N . TYR A 1 103 ? -6.906 -4.591 8.175 1.00 91.25 103 TYR A N 1
ATOM 783 C CA . TYR A 1 103 ? -8.341 -4.475 7.900 1.00 91.25 103 TYR A CA 1
ATOM 784 C C . TYR A 1 103 ? -9.219 -5.380 8.783 1.00 91.25 103 TYR A C 1
ATOM 786 O O . TYR A 1 103 ? -10.360 -5.022 9.051 1.00 91.25 103 TYR A O 1
ATOM 794 N N . ASN A 1 104 ? -8.678 -6.495 9.288 1.00 90.69 104 ASN A N 1
ATOM 795 C CA . ASN A 1 104 ? -9.379 -7.446 10.159 1.00 90.69 104 ASN A CA 1
ATOM 796 C C . ASN A 1 104 ? -8.872 -7.428 11.618 1.00 90.69 104 ASN A C 1
ATOM 798 O O . ASN A 1 104 ? -9.211 -8.295 12.423 1.00 90.69 104 ASN A O 1
ATOM 802 N N . SER A 1 105 ? -8.072 -6.422 11.990 1.00 90.12 105 SER A N 1
ATOM 803 C CA . SER A 1 105 ? -7.425 -6.355 13.308 1.00 90.12 105 SER A CA 1
ATOM 804 C C . SER A 1 105 ? -8.362 -5.969 14.464 1.00 90.12 105 SER A C 1
ATOM 806 O O . SER A 1 105 ? -7.998 -6.118 15.635 1.00 90.12 105 SER A O 1
ATOM 808 N N . SER A 1 106 ? -9.562 -5.457 14.174 1.00 89.44 106 SER A N 1
ATOM 809 C CA . SER A 1 106 ? -10.527 -5.001 15.172 1.00 89.44 106 SER A CA 1
ATOM 810 C C . SER A 1 106 ? -11.982 -5.148 14.704 1.00 89.44 106 SER A C 1
ATOM 812 O O . SER A 1 106 ? -12.291 -4.827 13.561 1.00 89.44 106 SER A O 1
ATOM 814 N N . PRO A 1 107 ? -12.939 -5.448 15.607 1.00 89.44 107 PRO A N 1
ATOM 815 C CA . PRO A 1 107 ? -14.377 -5.360 15.311 1.00 89.44 107 PRO A CA 1
ATOM 816 C C . PRO A 1 107 ? -14.868 -3.944 14.959 1.00 89.44 107 PRO A C 1
ATOM 818 O O . PRO A 1 107 ? -16.023 -3.747 14.592 1.00 89.44 107 PRO A O 1
ATOM 821 N N . HIS A 1 108 ? -14.024 -2.926 15.153 1.00 87.69 108 HIS A N 1
ATOM 822 C CA . HIS A 1 108 ? -14.300 -1.539 14.785 1.00 87.69 108 HIS A CA 1
ATOM 823 C C . HIS A 1 108 ? -13.685 -1.143 13.433 1.00 87.69 108 HIS A C 1
ATOM 825 O O . HIS A 1 108 ? -13.737 0.038 13.064 1.00 87.69 108 HIS A O 1
ATOM 831 N N . ASN A 1 109 ? -13.091 -2.097 12.709 1.00 91.06 109 ASN A N 1
ATOM 832 C CA . ASN A 1 109 ? -12.766 -1.918 11.305 1.00 91.06 109 ASN A CA 1
ATOM 833 C C . ASN A 1 109 ? -14.041 -1.728 10.472 1.00 91.06 109 ASN A C 1
ATOM 835 O O . ASN A 1 109 ? -15.138 -2.132 10.858 1.00 91.06 109 ASN A O 1
ATOM 839 N N . VAL A 1 110 ? -13.902 -1.033 9.350 1.00 87.88 110 VAL A N 1
ATOM 840 C CA . VAL A 1 110 ? -14.993 -0.769 8.418 1.00 87.88 110 VAL A CA 1
ATOM 841 C C . VAL A 1 110 ? -14.850 -1.769 7.280 1.00 87.88 110 VAL A C 1
ATOM 843 O O . VAL A 1 110 ? -14.120 -1.476 6.341 1.00 87.88 110 VAL A O 1
ATOM 846 N N . GLY A 1 111 ? -15.524 -2.921 7.395 1.00 82.38 111 GLY A N 1
ATOM 847 C CA . GLY A 1 111 ? -15.331 -4.133 6.572 1.00 82.38 111 GLY A CA 1
ATOM 848 C C . GLY A 1 111 ? -14.893 -3.868 5.131 1.00 82.38 111 GLY A C 1
ATOM 849 O O . GLY A 1 111 ? -13.701 -3.768 4.856 1.00 82.38 111 GLY A O 1
ATOM 850 N N . ASN A 1 112 ? -15.851 -3.636 4.229 1.00 83.94 112 ASN A N 1
ATOM 851 C CA . ASN A 1 112 ? -15.594 -3.453 2.791 1.00 83.94 112 ASN A CA 1
ATOM 852 C C . ASN A 1 112 ? -14.680 -2.271 2.409 1.00 83.94 112 ASN A C 1
ATOM 854 O O . ASN A 1 112 ? -14.192 -2.235 1.283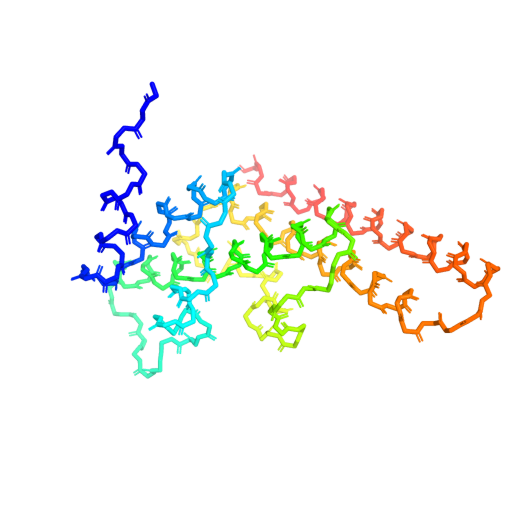 1.00 83.94 112 ASN A O 1
ATOM 858 N N . LEU A 1 113 ? -14.458 -1.289 3.289 1.00 87.94 113 LEU A N 1
ATOM 859 C CA . LEU A 1 113 ? -13.637 -0.112 2.971 1.00 87.94 113 LEU A CA 1
ATOM 860 C C . LEU A 1 113 ? -12.179 -0.296 3.390 1.00 87.94 113 LEU A C 1
ATOM 862 O O . LEU A 1 113 ? -11.268 0.089 2.657 1.00 87.94 113 LEU A O 1
ATOM 866 N N . ASP A 1 114 ? -11.945 -0.898 4.553 1.00 92.44 114 ASP A N 1
ATOM 867 C CA . ASP A 1 114 ? -10.595 -1.103 5.068 1.00 92.44 114 ASP A CA 1
ATOM 868 C C . ASP A 1 114 ? -9.843 -2.159 4.264 1.00 92.44 114 ASP A C 1
ATOM 870 O O . ASP A 1 114 ? -8.653 -1.979 4.005 1.00 92.44 114 ASP A O 1
ATOM 874 N N . ILE A 1 115 ? -10.535 -3.211 3.811 1.00 93.31 115 ILE A N 1
ATOM 875 C CA . ILE A 1 115 ? -9.940 -4.235 2.946 1.00 93.31 115 ILE A CA 1
ATOM 876 C C . ILE A 1 115 ? -9.509 -3.644 1.595 1.00 93.31 115 ILE A C 1
ATOM 878 O O . ILE A 1 115 ? -8.399 -3.889 1.129 1.00 93.31 115 ILE A O 1
ATOM 882 N N . GLN A 1 116 ? -10.326 -2.765 1.002 1.00 91.62 116 GLN A N 1
ATOM 883 C CA . GLN A 1 116 ? -9.977 -2.077 -0.247 1.00 91.62 116 GLN A CA 1
ATOM 884 C C . GLN A 1 116 ? -8.764 -1.163 -0.072 1.00 91.62 116 GLN A C 1
ATOM 886 O O . GLN A 1 116 ? -7.897 -1.093 -0.943 1.00 91.62 116 GLN A O 1
ATOM 891 N N . LEU A 1 117 ? -8.682 -0.473 1.067 1.00 92.69 117 LEU A N 1
ATOM 892 C CA . LEU A 1 117 ? -7.584 0.436 1.370 1.00 92.69 117 LEU A CA 1
ATOM 893 C C . LEU A 1 117 ? -6.230 -0.287 1.432 1.00 92.69 117 LEU A C 1
ATOM 895 O O . LEU A 1 117 ? -5.236 0.226 0.905 1.00 92.69 117 LEU A O 1
ATOM 899 N N . VAL A 1 118 ? -6.184 -1.457 2.075 1.00 94.38 118 VAL A N 1
ATOM 900 C CA . VAL A 1 118 ? -4.948 -2.243 2.216 1.00 94.38 118 VAL A CA 1
ATOM 901 C C . VAL A 1 118 ? -4.600 -3.005 0.938 1.00 94.38 118 VAL A C 1
ATOM 903 O O . VAL A 1 118 ? -3.420 -3.084 0.598 1.00 94.38 118 VAL A O 1
ATOM 906 N N . ALA A 1 119 ? -5.600 -3.458 0.175 1.00 94.75 119 ALA A N 1
ATOM 907 C CA . ALA A 1 119 ? -5.391 -4.040 -1.147 1.00 94.75 119 ALA A CA 1
ATOM 908 C C . ALA A 1 119 ? -4.740 -3.026 -2.095 1.00 94.75 119 ALA A C 1
ATOM 910 O O . ALA A 1 119 ? -3.666 -3.268 -2.649 1.00 94.75 119 ALA A O 1
ATOM 911 N N . TYR A 1 120 ? -5.311 -1.819 -2.168 1.00 94.44 120 TYR A N 1
ATOM 912 C CA . TYR A 1 120 ? -4.750 -0.733 -2.967 1.00 94.44 120 TYR A CA 1
ATOM 913 C C . TYR A 1 120 ? -3.349 -0.318 -2.488 1.00 94.44 120 TYR A C 1
ATOM 915 O O . TYR A 1 120 ? -2.474 0.011 -3.292 1.00 94.44 120 TYR A O 1
ATOM 923 N N . ASN A 1 121 ? -3.090 -0.370 -1.175 1.00 95.44 121 ASN A N 1
ATOM 924 C CA . ASN A 1 121 ? -1.749 -0.140 -0.640 1.00 95.44 121 ASN A CA 1
ATOM 925 C C . ASN A 1 121 ? -0.733 -1.167 -1.156 1.00 95.44 121 ASN A C 1
ATOM 927 O O . ASN A 1 121 ? 0.369 -0.782 -1.554 1.00 95.44 121 ASN A O 1
ATOM 931 N N . ALA A 1 122 ? -1.092 -2.452 -1.158 1.00 95.25 122 ALA A N 1
ATOM 932 C CA . ALA A 1 122 ? -0.225 -3.523 -1.629 1.00 95.25 122 ALA A CA 1
ATOM 933 C C . ALA A 1 122 ? 0.132 -3.345 -3.116 1.00 95.25 122 ALA A C 1
ATOM 935 O O . ALA A 1 122 ? 1.314 -3.387 -3.471 1.00 95.25 122 ALA A O 1
ATOM 936 N N . GLU A 1 123 ? -0.857 -3.038 -3.959 1.00 94.31 123 GLU A N 1
ATOM 937 C CA . GLU A 1 123 ? -0.653 -2.768 -5.388 1.00 94.31 123 GLU A CA 1
ATOM 938 C C . GLU A 1 123 ? 0.274 -1.566 -5.613 1.00 94.31 123 GLU A C 1
ATOM 940 O O . GLU A 1 123 ? 1.265 -1.644 -6.343 1.00 94.31 123 GLU A O 1
ATOM 945 N N . LEU A 1 124 ? 0.020 -0.448 -4.925 1.00 94.12 124 LEU A N 1
ATOM 946 C CA . LEU A 1 124 ? 0.842 0.755 -5.059 1.00 94.12 124 LEU A CA 1
ATOM 947 C C . LEU A 1 124 ? 2.276 0.565 -4.559 1.00 94.12 124 LEU A C 1
ATOM 949 O O . LEU A 1 124 ? 3.195 1.216 -5.064 1.00 94.12 124 LEU A O 1
ATOM 953 N N . ARG A 1 125 ? 2.501 -0.309 -3.572 1.00 93.50 125 ARG A N 1
ATOM 954 C CA . ARG A 1 125 ? 3.854 -0.667 -3.122 1.00 93.50 125 ARG A CA 1
ATOM 955 C C . ARG A 1 125 ? 4.610 -1.426 -4.208 1.00 93.50 125 ARG A C 1
ATOM 957 O O . ARG A 1 125 ? 5.777 -1.099 -4.441 1.00 93.50 125 ARG A O 1
ATOM 964 N N . LEU A 1 126 ? 3.953 -2.356 -4.901 1.00 93.31 126 LEU A N 1
ATOM 965 C CA . LEU A 1 126 ? 4.530 -3.076 -6.038 1.00 93.31 126 LEU A CA 1
ATOM 966 C C . LEU A 1 126 ? 4.828 -2.128 -7.211 1.00 93.31 126 LEU A C 1
ATOM 968 O O . LEU A 1 126 ? 5.949 -2.117 -7.724 1.00 93.31 126 LEU A O 1
ATOM 972 N N . MET A 1 127 ? 3.883 -1.253 -7.566 1.00 91.44 127 MET A N 1
ATOM 973 C CA . MET A 1 127 ? 4.070 -0.245 -8.621 1.00 91.44 127 MET A CA 1
ATOM 974 C C . MET A 1 127 ? 5.210 0.727 -8.314 1.00 91.44 127 MET A C 1
ATOM 976 O O . MET A 1 127 ? 6.001 1.097 -9.189 1.00 91.44 127 MET A O 1
ATOM 980 N N . ASN A 1 128 ? 5.329 1.134 -7.052 1.00 90.25 128 ASN A N 1
ATOM 981 C CA . ASN A 1 128 ? 6.425 1.978 -6.610 1.00 90.25 128 ASN A CA 1
ATOM 982 C C . ASN A 1 128 ? 7.765 1.229 -6.651 1.00 90.25 128 ASN A C 1
ATOM 984 O O . ASN A 1 128 ? 8.739 1.821 -7.106 1.00 90.25 128 ASN A O 1
ATOM 988 N N . TYR A 1 129 ? 7.819 -0.046 -6.241 1.00 89.44 129 TYR A N 1
ATOM 989 C CA . TYR A 1 129 ? 9.019 -0.885 -6.371 1.00 89.44 129 TYR A CA 1
ATOM 990 C C . TYR A 1 129 ? 9.490 -0.941 -7.829 1.00 89.44 129 TYR A C 1
ATOM 992 O O . TYR A 1 129 ? 10.626 -0.566 -8.116 1.00 89.44 129 TYR A O 1
ATOM 1000 N N . PHE A 1 130 ? 8.590 -1.282 -8.754 1.00 89.81 130 PHE A N 1
ATOM 1001 C CA . PHE A 1 130 ? 8.855 -1.285 -10.193 1.00 89.81 130 PHE A CA 1
ATOM 1002 C C . PHE A 1 130 ? 9.413 0.061 -10.683 1.00 89.81 130 PHE A C 1
ATOM 1004 O O . PHE A 1 130 ? 10.496 0.128 -11.269 1.00 89.81 130 PHE A O 1
ATOM 1011 N N . SER A 1 131 ? 8.724 1.156 -10.351 1.00 88.56 131 SER A N 1
ATOM 1012 C CA . SER A 1 131 ? 9.122 2.511 -10.747 1.00 88.56 131 SER A CA 1
ATOM 1013 C C . SER A 1 131 ? 10.478 2.928 -10.171 1.00 88.56 131 SER A C 1
ATOM 1015 O O . SER A 1 131 ? 11.237 3.645 -10.824 1.00 88.56 131 SER A O 1
ATOM 1017 N N . THR A 1 132 ? 10.799 2.524 -8.937 1.00 88.00 132 THR A N 1
ATOM 1018 C CA . THR A 1 132 ? 12.112 2.796 -8.335 1.00 88.00 132 THR A CA 1
ATOM 1019 C C . THR A 1 132 ? 13.216 1.992 -9.002 1.00 88.00 132 THR A C 1
ATOM 1021 O O . THR A 1 132 ? 14.257 2.564 -9.307 1.00 88.00 132 THR A O 1
ATOM 1024 N N . THR A 1 133 ? 12.968 0.717 -9.308 1.00 87.94 133 THR A N 1
ATOM 1025 C CA . THR A 1 133 ? 13.933 -0.146 -9.992 1.00 87.94 133 THR A CA 1
ATOM 1026 C C . THR A 1 133 ? 14.273 0.409 -11.373 1.00 87.94 133 THR A C 1
ATOM 1028 O O . THR A 1 133 ? 15.450 0.595 -11.664 1.00 87.94 133 THR A O 1
ATOM 1031 N N . ILE A 1 134 ? 13.273 0.808 -12.173 1.00 86.56 134 ILE A N 1
ATOM 1032 C CA . ILE A 1 134 ? 13.512 1.426 -13.491 1.00 86.56 134 ILE A CA 1
ATOM 1033 C C . ILE A 1 134 ? 14.385 2.677 -13.376 1.00 86.56 134 ILE A C 1
ATOM 1035 O O . ILE A 1 134 ? 15.345 2.831 -14.126 1.00 86.56 134 ILE A O 1
ATOM 1039 N N . ARG A 1 135 ? 14.074 3.578 -12.435 1.00 82.12 135 ARG A N 1
ATOM 1040 C CA . ARG A 1 135 ? 14.839 4.825 -12.254 1.00 82.12 135 ARG A CA 1
ATOM 1041 C C . ARG A 1 135 ? 16.281 4.577 -11.824 1.00 82.12 135 ARG A C 1
ATOM 1043 O O . ARG A 1 135 ? 17.146 5.396 -12.122 1.00 82.12 135 ARG A O 1
ATOM 1050 N N . SER A 1 136 ? 16.529 3.487 -11.106 1.00 83.06 136 SER A N 1
ATOM 1051 C CA . SER A 1 136 ? 17.860 3.098 -10.648 1.00 83.06 136 SER A CA 1
ATOM 1052 C C . SER A 1 136 ? 18.667 2.321 -11.695 1.00 83.06 136 SER A C 1
ATOM 1054 O O . SER A 1 136 ? 19.867 2.154 -11.497 1.00 83.06 136 SER A O 1
ATOM 1056 N N . CYS A 1 137 ? 18.061 1.877 -12.803 1.00 74.62 137 CYS A N 1
ATOM 1057 C CA . CYS A 1 137 ? 18.730 1.137 -13.875 1.00 74.62 137 CYS A CA 1
ATOM 1058 C C . CYS A 1 137 ? 19.295 2.092 -14.951 1.00 74.62 137 CYS A C 1
ATOM 1060 O O . CYS A 1 137 ? 18.528 2.684 -15.708 1.00 74.62 137 CYS A O 1
ATOM 1062 N N . PRO A 1 138 ? 20.630 2.239 -15.083 1.00 62.84 138 PRO A N 1
ATOM 1063 C CA . PRO A 1 138 ? 21.228 3.231 -15.979 1.00 62.84 138 PRO A CA 1
ATOM 1064 C C . PRO A 1 138 ? 21.243 2.837 -17.466 1.00 62.84 138 PRO A C 1
ATOM 1066 O O . PRO A 1 138 ? 21.474 3.709 -18.294 1.00 62.84 138 PRO A O 1
ATOM 1069 N N . ASN A 1 139 ? 21.032 1.565 -17.834 1.00 64.50 139 ASN A N 1
ATOM 1070 C CA . ASN A 1 139 ? 21.014 1.095 -19.228 1.00 64.50 139 ASN A CA 1
ATOM 1071 C C . ASN A 1 139 ? 20.419 -0.319 -19.339 1.00 64.50 139 ASN A C 1
ATOM 1073 O O . ASN A 1 139 ? 20.962 -1.211 -18.692 1.00 64.50 139 ASN A O 1
ATOM 1077 N N . LYS A 1 140 ? 19.399 -0.499 -20.207 1.00 59.44 140 LYS A N 1
ATOM 1078 C CA . LYS A 1 140 ? 19.040 -1.687 -21.036 1.00 59.44 140 LYS A CA 1
ATOM 1079 C C . LYS A 1 140 ? 17.518 -1.798 -21.217 1.00 59.44 140 LYS A C 1
ATOM 1081 O O . LYS A 1 140 ? 16.797 -2.111 -20.283 1.00 59.44 140 LYS A O 1
ATOM 1086 N N . LYS A 1 141 ? 17.031 -1.603 -22.450 1.00 60.91 141 LYS A N 1
ATOM 1087 C CA . LYS A 1 141 ? 15.621 -1.847 -22.827 1.00 60.91 141 LYS A CA 1
ATOM 1088 C C . LYS A 1 141 ? 15.165 -3.281 -22.521 1.00 60.91 141 LYS A C 1
ATOM 1090 O O . LYS A 1 141 ? 14.078 -3.456 -21.996 1.00 60.91 141 LYS A O 1
ATOM 1095 N N . ALA A 1 142 ? 16.019 -4.271 -22.795 1.00 59.16 142 ALA A N 1
ATOM 1096 C CA . ALA A 1 142 ? 15.710 -5.683 -22.555 1.00 59.16 142 ALA A CA 1
ATOM 1097 C C . ALA A 1 142 ? 15.450 -5.997 -21.067 1.00 59.16 142 ALA A C 1
ATOM 1099 O O . ALA A 1 142 ? 14.583 -6.807 -20.760 1.00 59.16 142 ALA A O 1
ATOM 1100 N N . ASP A 1 143 ? 16.135 -5.302 -20.151 1.00 77.25 143 ASP A N 1
ATOM 1101 C CA . ASP A 1 143 ? 15.931 -5.470 -18.706 1.00 77.25 143 ASP A CA 1
ATOM 1102 C C . ASP A 1 143 ? 14.603 -4.829 -18.252 1.00 77.25 143 ASP A C 1
ATOM 1104 O O . ASP A 1 143 ? 13.993 -5.292 -17.292 1.00 77.25 143 ASP A O 1
ATOM 1108 N N . ILE A 1 144 ? 14.119 -3.790 -18.953 1.00 83.06 144 ILE A N 1
ATOM 1109 C CA . ILE A 1 144 ? 12.834 -3.133 -18.652 1.00 83.06 144 ILE A CA 1
ATOM 1110 C C . ILE A 1 144 ? 11.660 -4.021 -19.068 1.00 83.06 144 ILE A C 1
ATOM 1112 O O . ILE A 1 144 ? 10.709 -4.131 -18.301 1.00 83.06 144 ILE A O 1
ATOM 1116 N N . ASP A 1 145 ? 11.726 -4.663 -20.237 1.00 86.19 145 ASP A N 1
ATOM 1117 C CA . ASP A 1 145 ? 10.653 -5.548 -20.716 1.00 86.19 145 ASP A CA 1
ATOM 1118 C C . ASP A 1 145 ? 10.472 -6.750 -19.776 1.00 86.19 145 ASP A C 1
ATOM 1120 O O . ASP A 1 145 ? 9.349 -7.089 -19.394 1.00 86.19 145 ASP A O 1
ATOM 1124 N N . GLN A 1 146 ? 11.582 -7.351 -19.331 1.00 87.31 146 GLN A N 1
ATOM 1125 C CA . GLN A 1 146 ? 11.547 -8.418 -18.333 1.00 87.31 146 GLN A CA 1
ATOM 1126 C C . GLN A 1 146 ? 10.990 -7.913 -16.997 1.00 87.31 146 GLN A C 1
ATOM 1128 O O . GLN A 1 146 ? 10.074 -8.518 -16.447 1.00 87.31 146 GLN A O 1
ATOM 1133 N N . LEU A 1 147 ? 11.495 -6.785 -16.489 1.00 88.44 147 LEU A N 1
ATOM 1134 C CA . LEU A 1 147 ? 11.034 -6.216 -15.224 1.00 88.44 147 LEU A CA 1
ATOM 1135 C C . LEU A 1 147 ? 9.540 -5.851 -15.264 1.00 88.44 147 LEU A C 1
ATOM 1137 O O . LEU A 1 147 ? 8.846 -5.999 -14.260 1.00 88.44 147 LEU A O 1
ATOM 1141 N N . ALA A 1 148 ? 9.046 -5.374 -16.408 1.00 90.00 148 ALA A N 1
ATOM 1142 C CA . ALA A 1 148 ? 7.635 -5.074 -16.617 1.00 90.00 148 ALA A CA 1
ATOM 1143 C C . ALA A 1 148 ? 6.793 -6.351 -16.615 1.00 90.00 148 ALA A C 1
ATOM 1145 O O . ALA A 1 148 ? 5.766 -6.383 -15.947 1.00 90.00 148 ALA A O 1
ATOM 1146 N N . THR A 1 149 ? 7.262 -7.407 -17.286 1.00 92.00 149 THR A N 1
ATOM 1147 C CA . THR A 1 149 ? 6.599 -8.720 -17.293 1.00 92.00 149 THR A CA 1
ATOM 1148 C C . THR A 1 149 ? 6.517 -9.298 -15.877 1.00 92.00 149 THR A C 1
ATOM 1150 O O . THR A 1 149 ? 5.442 -9.664 -15.421 1.00 92.00 149 THR A O 1
ATOM 1153 N N . GLU A 1 150 ? 7.622 -9.287 -15.126 1.00 92.00 150 GLU A N 1
ATOM 1154 C CA . GLU A 1 150 ? 7.643 -9.765 -13.737 1.00 92.00 150 GLU A CA 1
ATOM 1155 C C . GLU A 1 150 ? 6.751 -8.929 -12.806 1.00 92.00 150 GLU A C 1
ATOM 1157 O O . GLU A 1 150 ? 6.166 -9.454 -11.856 1.00 92.00 150 GLU A O 1
ATOM 1162 N N . ALA A 1 151 ? 6.678 -7.612 -13.023 1.00 92.19 151 ALA A N 1
ATOM 1163 C CA . ALA A 1 151 ? 5.803 -6.736 -12.251 1.00 92.19 151 ALA A CA 1
ATOM 1164 C C . ALA A 1 151 ? 4.324 -6.995 -12.569 1.00 92.19 151 ALA A C 1
ATOM 1166 O O . ALA A 1 151 ? 3.520 -7.023 -11.640 1.00 92.19 151 ALA A O 1
ATOM 1167 N N . ASP A 1 152 ? 3.986 -7.218 -13.840 1.00 94.38 152 ASP A N 1
ATOM 1168 C CA . ASP A 1 152 ? 2.634 -7.550 -14.294 1.00 94.38 152 ASP A CA 1
ATOM 1169 C C . ASP A 1 152 ? 2.167 -8.895 -13.725 1.00 94.38 152 ASP A C 1
ATOM 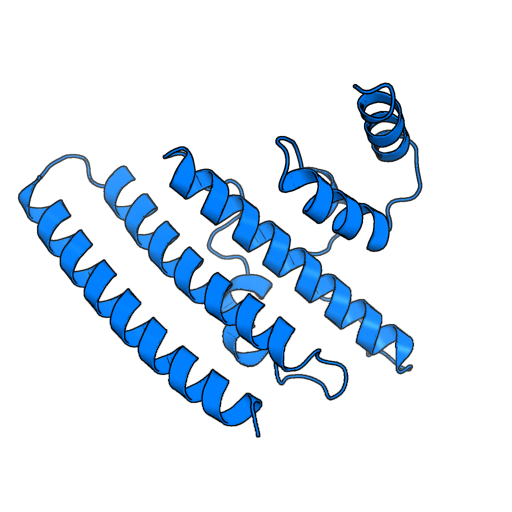1171 O O . ASP A 1 152 ? 1.105 -8.964 -13.112 1.00 94.38 152 ASP A O 1
ATOM 1175 N N . GLU A 1 153 ? 3.005 -9.934 -13.792 1.00 96.12 153 GLU A N 1
ATOM 1176 C CA . GLU A 1 153 ? 2.715 -11.243 -13.193 1.00 96.12 153 GLU A CA 1
ATOM 1177 C C . GLU A 1 153 ? 2.466 -11.141 -11.681 1.00 96.12 153 GLU A C 1
ATOM 1179 O O . GLU A 1 153 ? 1.502 -11.705 -11.157 1.00 96.12 153 GLU A O 1
ATOM 1184 N N . LYS A 1 154 ? 3.308 -10.383 -10.965 1.00 95.81 154 LYS A N 1
ATOM 1185 C CA . LYS A 1 154 ? 3.129 -10.141 -9.525 1.00 95.81 154 LYS A CA 1
ATOM 1186 C C . LYS A 1 154 ? 1.857 -9.354 -9.233 1.00 95.81 154 LYS A C 1
ATOM 1188 O O . LYS A 1 154 ? 1.199 -9.640 -8.237 1.00 95.81 154 LYS A O 1
ATOM 1193 N N . LEU A 1 155 ? 1.513 -8.375 -10.069 1.00 94.75 155 LEU A N 1
ATOM 1194 C CA . LEU A 1 155 ? 0.308 -7.570 -9.899 1.00 94.75 155 LEU A CA 1
ATOM 1195 C C . LEU A 1 155 ? -0.948 -8.407 -10.164 1.00 94.75 155 LEU A C 1
ATOM 1197 O O . LEU A 1 155 ? -1.903 -8.317 -9.400 1.00 94.75 155 LEU A O 1
ATOM 1201 N N . ALA A 1 156 ? -0.926 -9.265 -11.185 1.00 95.81 156 ALA A N 1
ATOM 1202 C CA . ALA A 1 156 ? -2.002 -10.204 -11.477 1.00 95.81 156 ALA A CA 1
ATOM 1203 C C . ALA A 1 156 ? -2.208 -11.194 -10.322 1.00 95.81 156 ALA A C 1
ATOM 1205 O O . ALA A 1 156 ? -3.333 -11.359 -9.853 1.00 95.81 156 ALA A O 1
ATOM 1206 N N . ALA A 1 157 ? -1.128 -11.793 -9.810 1.00 96.19 157 ALA A N 1
ATOM 1207 C CA . ALA A 1 157 ? -1.190 -12.694 -8.659 1.00 96.19 157 ALA A CA 1
ATOM 1208 C C . ALA A 1 157 ? -1.748 -11.995 -7.408 1.00 96.19 157 ALA A C 1
ATOM 1210 O O . ALA A 1 157 ? -2.622 -12.538 -6.735 1.00 96.19 157 ALA A O 1
ATOM 1211 N N . LEU A 1 158 ? -1.295 -10.767 -7.140 1.00 95.12 158 LEU A N 1
ATOM 1212 C CA . LEU A 1 158 ? -1.789 -9.948 -6.035 1.00 95.12 158 LEU A CA 1
ATOM 1213 C C . LEU A 1 158 ? -3.277 -9.602 -6.207 1.00 95.12 158 LEU A C 1
ATOM 1215 O O . LEU A 1 158 ? -4.038 -9.628 -5.245 1.00 95.12 158 LEU A O 1
ATOM 1219 N N . GLY A 1 159 ? -3.711 -9.312 -7.434 1.00 92.94 159 GLY A N 1
ATOM 1220 C CA . GLY A 1 159 ? -5.114 -9.064 -7.748 1.00 92.94 159 GLY A CA 1
ATOM 1221 C C . GLY A 1 159 ? -6.000 -10.283 -7.483 1.00 92.94 159 GLY A C 1
ATOM 1222 O O . GLY A 1 159 ? -7.092 -10.131 -6.941 1.00 92.94 159 GLY A O 1
ATOM 1223 N N . GLU A 1 160 ? -5.543 -11.491 -7.822 1.00 95.31 160 GLU A N 1
ATOM 1224 C CA . GLU A 1 160 ? -6.271 -12.730 -7.509 1.00 95.31 160 GLU A CA 1
ATOM 1225 C C . GLU A 1 160 ? -6.322 -13.016 -6.001 1.00 95.31 160 GLU A C 1
ATOM 1227 O O . GLU A 1 160 ? -7.378 -13.397 -5.495 1.00 95.31 160 GLU A O 1
ATOM 1232 N N . GLU A 1 161 ? -5.230 -12.763 -5.271 1.00 93.75 161 GLU A N 1
ATOM 1233 C CA . GLU A 1 161 ? -5.193 -12.852 -3.804 1.00 93.75 161 GLU A CA 1
ATOM 1234 C C . GLU A 1 161 ? -6.263 -11.949 -3.174 1.00 93.75 161 GLU A C 1
ATOM 1236 O O . GLU A 1 161 ? -7.132 -12.424 -2.442 1.00 93.75 161 GLU A O 1
ATOM 1241 N N . TRP A 1 162 ? -6.278 -10.659 -3.521 1.00 93.06 162 TRP A N 1
ATOM 1242 C CA . TRP A 1 162 ? -7.256 -9.732 -2.951 1.00 93.06 162 TRP A CA 1
ATOM 1243 C C . TRP A 1 162 ? -8.685 -10.022 -3.399 1.00 93.06 162 TRP A C 1
ATOM 1245 O O . TRP A 1 162 ? -9.603 -9.861 -2.600 1.00 93.06 162 TRP A O 1
ATOM 1255 N N . LYS A 1 163 ? -8.910 -10.492 -4.634 1.00 91.00 163 LYS A N 1
ATOM 1256 C CA . LYS A 1 163 ? -10.243 -10.946 -5.074 1.00 91.00 163 LYS A CA 1
ATOM 1257 C C . LYS A 1 163 ? -10.782 -12.065 -4.189 1.00 91.00 163 LYS A C 1
ATOM 1259 O O . LYS A 1 163 ? -11.967 -12.029 -3.861 1.00 91.00 163 LYS A O 1
ATOM 1264 N N . ALA A 1 164 ? -9.945 -13.030 -3.811 1.00 91.19 164 ALA A N 1
ATOM 1265 C CA . ALA A 1 164 ? -10.348 -14.105 -2.911 1.00 91.19 164 ALA A CA 1
ATOM 1266 C C . ALA A 1 164 ? -10.722 -13.557 -1.523 1.00 91.19 164 ALA A C 1
ATOM 1268 O O . ALA A 1 164 ? -11.785 -13.884 -0.999 1.00 91.19 164 ALA A O 1
ATOM 1269 N N . GLU A 1 165 ? -9.910 -12.654 -0.974 1.00 89.19 165 GLU A N 1
ATOM 1270 C CA . GLU A 1 165 ? -10.175 -12.010 0.320 1.00 89.19 165 GLU A CA 1
ATOM 1271 C C . GLU A 1 165 ? -11.455 -11.153 0.294 1.00 89.19 165 GLU A C 1
ATOM 1273 O O . GLU A 1 165 ? -12.273 -11.217 1.212 1.00 89.19 165 GLU A O 1
ATOM 1278 N N . PHE A 1 166 ? -11.706 -10.410 -0.791 1.00 87.75 166 PHE A N 1
ATOM 1279 C CA . PHE A 1 166 ? -12.948 -9.649 -0.952 1.00 87.75 166 PHE A CA 1
ATOM 1280 C C . PHE A 1 166 ? -14.182 -10.553 -0.972 1.00 87.75 166 PHE A C 1
ATOM 1282 O O . PHE A 1 166 ? -15.211 -10.172 -0.426 1.00 87.75 166 PHE A O 1
ATOM 1289 N N . GLN A 1 167 ? -14.106 -11.741 -1.581 1.00 85.56 167 GLN A N 1
ATOM 1290 C CA . GLN A 1 167 ? -15.231 -12.683 -1.595 1.00 85.56 167 GLN A CA 1
ATOM 1291 C C . GLN A 1 167 ? -15.568 -13.211 -0.198 1.00 85.56 167 GLN A C 1
ATOM 1293 O O . GLN A 1 167 ? -16.738 -13.467 0.074 1.00 85.56 167 GLN A O 1
ATOM 1298 N N . ILE A 1 168 ? -14.569 -13.350 0.678 1.00 83.38 168 ILE A N 1
ATOM 1299 C CA . ILE A 1 168 ? -14.767 -13.763 2.072 1.00 83.38 168 ILE A CA 1
ATOM 1300 C C . ILE A 1 168 ? -15.477 -12.656 2.862 1.00 83.38 168 ILE A C 1
ATOM 1302 O O . ILE A 1 168 ? -16.415 -12.943 3.597 1.00 83.38 168 ILE A O 1
ATOM 1306 N N . GLU A 1 169 ? -15.072 -11.399 2.675 1.00 76.06 169 GLU A N 1
ATOM 1307 C CA . GLU A 1 169 ? -15.602 -10.248 3.423 1.00 76.06 169 GLU A CA 1
ATOM 1308 C C . GLU A 1 169 ? -17.006 -9.795 2.953 1.00 76.06 169 GLU A C 1
ATOM 1310 O O . GLU A 1 169 ? -17.687 -9.048 3.655 1.00 76.06 169 GLU A O 1
ATOM 1315 N N . GLN A 1 170 ? -17.470 -10.228 1.768 1.00 61.06 170 GLN A N 1
ATOM 1316 C CA . GLN A 1 170 ? -18.824 -9.927 1.265 1.00 61.06 170 GLN A CA 1
ATOM 1317 C C . GLN A 1 170 ? -19.934 -10.850 1.809 1.00 61.06 170 GLN A C 1
ATOM 1319 O O . GLN A 1 170 ? -21.1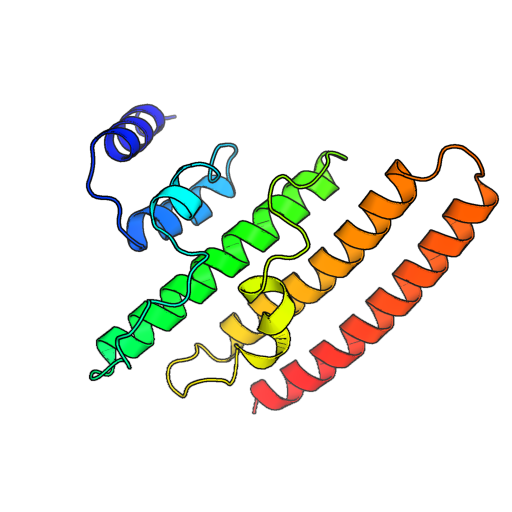00 -10.649 1.455 1.00 61.06 170 GLN A O 1
ATOM 1324 N N . ILE A 1 171 ? -19.593 -11.838 2.644 1.00 49.09 171 ILE A N 1
ATOM 1325 C CA . ILE A 1 171 ? -20.527 -12.774 3.303 1.00 49.09 171 ILE A CA 1
ATOM 1326 C C . ILE A 1 171 ? -20.841 -12.283 4.719 1.00 49.09 171 ILE A C 1
ATOM 1328 O O . ILE A 1 171 ? -22.041 -12.298 5.083 1.00 49.09 171 ILE A O 1
#